Protein AF-A0A2V7KN03-F1 (afdb_monomer_lite)

Secondary structure (DSSP, 8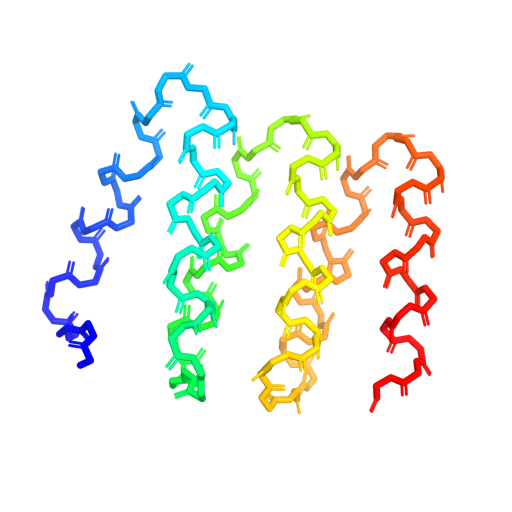-state):
---TTTHHHHHHHHTT-S-HHHHHHHHHHHHTTSS--HHHHHHHHHHGGG---HHHHHHHHHHHHHHS---HHHHHHHHHHHHH---H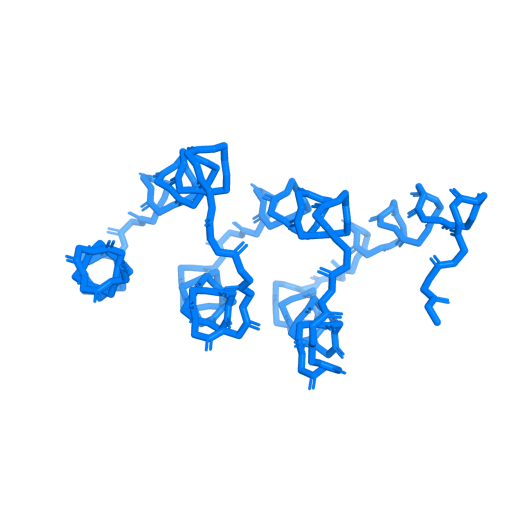HHHHHHHHHHHH-

Foldseek 3Di:
DQDPVCLVVVLVVLLPPPALVSSLVVLLVVLVVAEDDPVSLVSSLVSLQSHPDLVSSLVSLLSSLVGYDDDPVSLVSSLVSLVSRPDPVSSVVNVVSSVVD

Structure (mmCIF, N/CA/C/O backbone):
data_AF-A0A2V7KN03-F1
#
_entry.id   AF-A0A2V7KN03-F1
#
loop_
_atom_site.group_PDB
_atom_site.id
_atom_site.type_symbol
_atom_site.label_atom_id
_atom_site.label_alt_id
_atom_site.label_comp_id
_atom_site.label_asym_id
_atom_site.label_entity_id
_atom_site.label_seq_id
_atom_site.pdbx_PDB_ins_code
_atom_site.Cartn_x
_atom_site.Cartn_y
_atom_site.Cartn_z
_atom_site.occupancy
_atom_site.B_iso_or_equiv
_atom_site.auth_seq_id
_atom_site.auth_comp_id
_atom_site.auth_asym_id
_atom_site.auth_atom_id
_atom_site.pdbx_PDB_model_num
ATOM 1 N N . MET A 1 1 ? 7.508 5.827 -18.891 1.00 58.38 1 MET A N 1
ATOM 2 C CA . MET A 1 1 ? 7.499 4.662 -17.979 1.00 58.3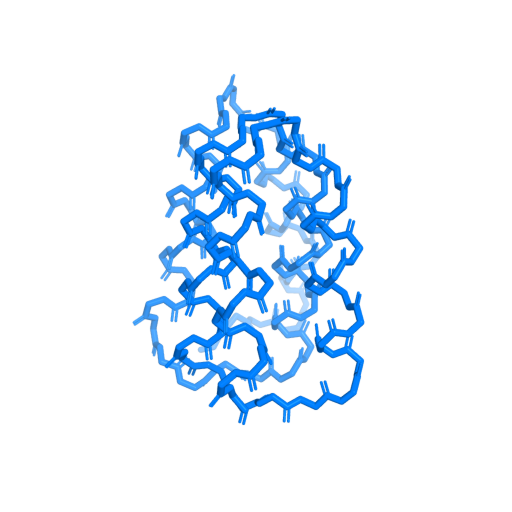8 1 MET A CA 1
ATOM 3 C C . MET A 1 1 ? 8.682 4.775 -17.034 1.0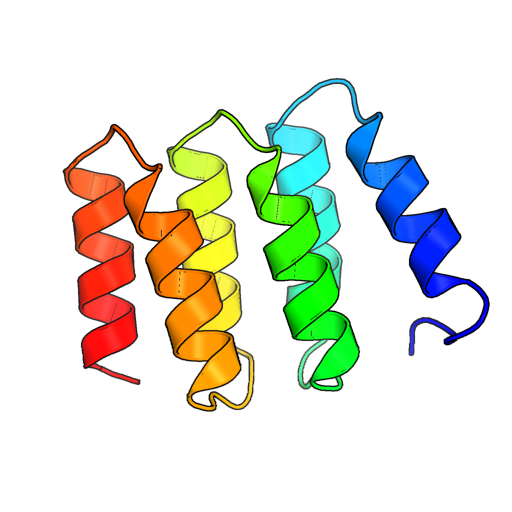0 58.38 1 MET A C 1
ATOM 5 O O . MET A 1 1 ? 9.674 5.371 -17.435 1.00 58.38 1 MET A O 1
ATOM 9 N N . LEU A 1 2 ? 8.576 4.262 -15.805 1.00 69.50 2 LEU A N 1
ATOM 10 C CA . LEU A 1 2 ? 9.747 4.094 -14.940 1.00 69.50 2 LEU A CA 1
ATOM 11 C C . LEU A 1 2 ? 10.616 2.986 -15.553 1.00 69.50 2 LEU A C 1
ATOM 13 O O . LEU A 1 2 ? 10.093 1.906 -15.815 1.00 69.50 2 LEU A O 1
ATOM 17 N N . ASP A 1 3 ? 11.883 3.278 -15.839 1.00 78.94 3 ASP A N 1
ATOM 18 C CA . ASP A 1 3 ? 12.815 2.309 -16.427 1.00 78.94 3 ASP A CA 1
ATOM 19 C C . ASP A 1 3 ? 13.058 1.139 -15.459 1.00 78.94 3 ASP A C 1
ATOM 21 O O . ASP A 1 3 ? 13.160 1.340 -14.243 1.00 78.94 3 ASP A O 1
ATOM 25 N N . ASP A 1 4 ? 13.157 -0.080 -15.985 1.00 76.75 4 ASP A N 1
ATOM 26 C CA . ASP A 1 4 ? 13.371 -1.288 -15.188 1.00 76.75 4 ASP A CA 1
ATOM 27 C C . ASP A 1 4 ? 14.683 -1.256 -14.400 1.00 76.75 4 ASP A C 1
ATOM 29 O O . ASP A 1 4 ? 14.722 -1.753 -13.271 1.00 76.75 4 ASP A O 1
ATOM 33 N N . ALA A 1 5 ? 15.724 -0.618 -14.940 1.00 79.12 5 ALA A N 1
ATOM 34 C CA . ALA A 1 5 ? 17.002 -0.448 -14.256 1.00 79.12 5 ALA A CA 1
ATOM 35 C C . ALA A 1 5 ? 16.921 0.567 -13.102 1.00 79.12 5 ALA A C 1
ATOM 37 O O . ALA A 1 5 ? 17.643 0.444 -12.114 1.00 79.12 5 ALA A O 1
ATOM 38 N N . LEU A 1 6 ? 16.032 1.561 -13.201 1.00 82.62 6 LEU A N 1
ATOM 39 C CA . LEU A 1 6 ? 15.900 2.641 -12.213 1.00 82.62 6 LEU A CA 1
ATOM 40 C C . LEU A 1 6 ? 14.864 2.343 -11.127 1.00 82.62 6 LEU A C 1
ATOM 42 O O . LEU A 1 6 ? 14.883 2.955 -10.058 1.00 82.62 6 LEU A O 1
ATOM 46 N N . ARG A 1 7 ? 13.965 1.393 -11.381 1.00 83.50 7 ARG A N 1
ATOM 47 C CA . ARG A 1 7 ? 12.851 1.047 -10.500 1.00 83.50 7 ARG A CA 1
ATOM 48 C C . ARG A 1 7 ? 13.285 0.652 -9.076 1.00 83.50 7 ARG A C 1
ATOM 50 O O . ARG A 1 7 ? 12.727 1.232 -8.146 1.00 83.50 7 ARG A O 1
ATOM 57 N N . PRO A 1 8 ? 14.278 -0.232 -8.848 1.00 81.31 8 PRO A N 1
ATOM 58 C CA . PRO A 1 8 ? 14.709 -0.572 -7.488 1.00 81.31 8 PRO A CA 1
ATOM 59 C C . PRO A 1 8 ? 15.267 0.630 -6.716 1.00 81.31 8 PRO A C 1
ATOM 61 O O . PRO A 1 8 ? 14.905 0.844 -5.562 1.00 81.31 8 PRO A O 1
ATOM 64 N N . ALA A 1 9 ? 16.105 1.445 -7.366 1.00 76.69 9 ALA A N 1
ATOM 65 C CA . ALA A 1 9 ? 16.723 2.615 -6.745 1.00 76.69 9 ALA A CA 1
ATOM 66 C C . ALA A 1 9 ? 15.687 3.689 -6.384 1.00 76.69 9 ALA A C 1
ATOM 68 O O . ALA A 1 9 ? 15.762 4.288 -5.314 1.00 76.69 9 ALA A O 1
ATOM 69 N N . PHE A 1 10 ? 14.690 3.895 -7.248 1.00 80.38 10 PHE A N 1
ATOM 70 C CA . PHE A 1 10 ? 13.592 4.816 -6.982 1.00 80.38 10 PHE A CA 1
ATOM 71 C C . PHE A 1 10 ? 12.800 4.402 -5.733 1.00 80.38 10 PHE A C 1
ATOM 73 O O . PHE A 1 10 ? 12.630 5.212 -4.824 1.00 80.38 10 PHE A O 1
ATOM 80 N N . PHE A 1 11 ? 12.367 3.140 -5.640 1.00 77.44 11 PHE A N 1
ATOM 81 C CA . PHE A 1 11 ? 11.578 2.687 -4.489 1.00 77.44 11 PHE A CA 1
ATOM 82 C C . PHE A 1 11 ? 12.389 2.651 -3.184 1.00 77.44 11 PHE A C 1
ATOM 84 O O . PHE A 1 11 ? 11.861 2.999 -2.127 1.00 77.44 11 PHE A O 1
ATOM 91 N N . ALA A 1 12 ? 13.686 2.334 -3.257 1.00 74.81 12 ALA A N 1
ATOM 92 C CA . ALA A 1 12 ? 14.593 2.442 -2.114 1.00 74.81 12 ALA A CA 1
ATOM 93 C C . ALA A 1 12 ? 14.770 3.894 -1.630 1.00 74.81 12 ALA A C 1
ATOM 95 O O . ALA A 1 12 ? 14.940 4.140 -0.439 1.00 74.81 12 ALA A O 1
ATOM 96 N N . ALA A 1 13 ? 14.718 4.877 -2.533 1.00 72.62 13 ALA A N 1
ATOM 97 C CA . ALA A 1 13 ? 14.726 6.282 -2.139 1.00 72.62 13 ALA A CA 1
ATOM 98 C C . ALA A 1 13 ? 13.403 6.684 -1.467 1.00 72.62 13 ALA A C 1
ATOM 100 O O . ALA A 1 13 ? 13.426 7.390 -0.461 1.00 72.62 13 ALA A O 1
ATOM 101 N N . THR A 1 14 ? 12.258 6.202 -1.966 1.00 75.00 14 THR A N 1
ATOM 102 C CA . THR A 1 14 ? 10.949 6.540 -1.383 1.00 75.00 14 THR A CA 1
ATOM 103 C C . THR A 1 14 ? 10.746 5.995 0.027 1.00 75.00 14 THR A C 1
ATOM 105 O O . THR A 1 14 ? 10.090 6.651 0.825 1.00 75.00 14 THR A O 1
ATOM 108 N N . SER A 1 15 ? 11.352 4.853 0.373 1.00 70.25 15 SER A N 1
ATOM 109 C CA . SER A 1 15 ? 11.281 4.306 1.736 1.00 70.25 15 SER A CA 1
ATOM 110 C C . SER A 1 15 ? 12.068 5.118 2.7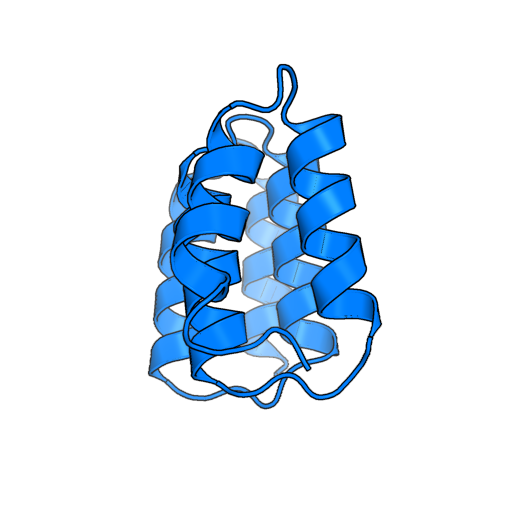72 1.00 70.25 15 SER A C 1
ATOM 112 O O . SER A 1 15 ? 11.907 4.886 3.963 1.00 70.25 15 SER A O 1
ATOM 114 N N . ASN A 1 16 ? 12.926 6.049 2.336 1.00 73.06 16 ASN A N 1
ATOM 115 C CA . ASN A 1 16 ? 13.659 6.967 3.216 1.00 73.06 16 ASN A CA 1
ATOM 116 C C . ASN A 1 16 ? 12.954 8.325 3.385 1.00 73.06 16 ASN A C 1
ATOM 118 O O . ASN A 1 16 ? 13.523 9.232 3.994 1.00 73.06 16 ASN A O 1
ATOM 122 N N . LEU A 1 17 ? 11.757 8.506 2.814 1.00 72.69 17 LEU A N 1
ATOM 123 C CA . LEU A 1 17 ? 10.989 9.734 3.005 1.00 72.69 17 LEU A CA 1
ATOM 124 C C . LEU A 1 17 ? 10.558 9.849 4.470 1.00 72.69 17 LEU A C 1
ATOM 126 O O . LEU A 1 17 ? 10.157 8.873 5.097 1.00 72.69 17 LEU A O 1
ATOM 130 N N . SER A 1 18 ? 10.675 11.058 5.022 1.00 65.94 18 SER A N 1
ATOM 131 C CA . SER A 1 18 ? 10.568 11.292 6.466 1.00 65.94 18 SER A CA 1
ATOM 132 C C . SER A 1 18 ? 9.142 11.146 7.008 1.00 65.94 18 SER A C 1
ATOM 134 O O . SER A 1 18 ? 8.968 11.128 8.228 1.00 65.94 18 SER A O 1
ATOM 136 N N . SER A 1 19 ? 8.126 11.091 6.141 1.00 82.62 19 SER A N 1
ATOM 137 C CA . SER A 1 19 ? 6.725 10.976 6.539 1.00 82.62 19 SER A CA 1
ATOM 138 C C . SER A 1 19 ? 5.914 10.086 5.598 1.00 82.62 19 SER A C 1
ATOM 140 O O . SER A 1 19 ? 6.096 10.113 4.378 1.00 82.62 19 SER A O 1
ATOM 142 N N . ASP A 1 20 ? 4.943 9.370 6.169 1.00 82.75 20 ASP A N 1
ATOM 143 C CA . ASP A 1 20 ? 3.965 8.578 5.411 1.00 82.75 20 ASP A CA 1
ATOM 144 C C . ASP A 1 20 ? 3.155 9.438 4.438 1.00 82.75 20 ASP A C 1
ATOM 146 O O . ASP A 1 20 ? 2.753 8.969 3.376 1.00 82.75 20 ASP A O 1
ATOM 150 N N . TYR A 1 21 ? 2.960 10.717 4.766 1.00 84.06 21 TYR A N 1
ATOM 151 C CA . TYR A 1 21 ? 2.315 11.675 3.879 1.00 84.06 21 TYR A CA 1
ATOM 152 C C . TYR A 1 21 ? 3.113 11.870 2.582 1.00 84.06 21 TYR A C 1
ATOM 154 O O . TYR A 1 21 ? 2.577 11.700 1.487 1.00 84.06 21 TYR A O 1
ATOM 162 N N . GLU A 1 22 ? 4.408 12.182 2.668 1.00 87.25 22 GLU A N 1
ATOM 163 C CA . GLU A 1 22 ? 5.262 12.359 1.484 1.00 87.25 22 GLU A CA 1
ATOM 164 C C . GLU A 1 22 ? 5.437 11.055 0.706 1.00 87.25 22 GLU A C 1
ATOM 166 O O . GLU A 1 22 ? 5.431 11.056 -0.532 1.00 87.25 22 GLU A O 1
ATOM 171 N N . HIS A 1 23 ? 5.555 9.937 1.423 1.00 88.62 23 HIS A N 1
ATOM 172 C CA . HIS A 1 23 ? 5.662 8.615 0.823 1.00 88.62 23 HIS A CA 1
ATOM 173 C C . HIS A 1 23 ? 4.391 8.254 0.052 1.00 88.62 23 HIS A C 1
ATOM 175 O O . HIS A 1 23 ? 4.456 7.992 -1.152 1.00 88.62 23 HIS A O 1
ATOM 181 N N . GLY A 1 24 ? 3.229 8.360 0.696 1.00 88.88 24 GLY A N 1
ATOM 182 C CA . GLY A 1 24 ? 1.922 8.118 0.095 1.00 88.88 24 GLY A CA 1
ATOM 183 C C . GLY A 1 24 ? 1.657 9.026 -1.102 1.00 88.88 24 GLY A C 1
ATOM 184 O O . GLY A 1 24 ? 1.266 8.546 -2.164 1.00 88.88 24 GLY A O 1
ATOM 185 N N . ARG A 1 25 ? 1.956 10.329 -0.999 1.00 90.50 25 ARG A N 1
ATOM 186 C CA . ARG A 1 25 ? 1.831 11.278 -2.122 1.00 90.50 25 ARG A CA 1
ATOM 187 C C . ARG A 1 25 ? 2.739 10.922 -3.294 1.00 90.50 25 ARG A C 1
ATOM 189 O O . ARG A 1 25 ? 2.321 11.042 -4.447 1.00 90.50 25 ARG A O 1
ATOM 196 N N . THR A 1 26 ? 3.960 10.473 -3.017 1.00 91.12 26 THR A N 1
ATOM 197 C CA . THR A 1 26 ? 4.898 10.039 -4.056 1.00 91.12 26 THR A CA 1
ATOM 198 C C . THR A 1 26 ? 4.380 8.793 -4.766 1.00 91.12 26 THR A C 1
ATOM 200 O O . THR A 1 26 ? 4.326 8.781 -5.996 1.00 91.12 26 THR A O 1
ATOM 203 N N . LEU A 1 27 ? 3.927 7.780 -4.024 1.00 92.62 27 LEU A N 1
ATOM 204 C CA . LEU A 1 27 ? 3.351 6.561 -4.594 1.00 92.62 27 LEU A CA 1
ATOM 205 C C . LEU A 1 27 ? 2.069 6.852 -5.388 1.00 92.62 27 LEU A C 1
ATOM 207 O O . LEU A 1 27 ? 1.950 6.409 -6.531 1.00 92.62 27 LEU A O 1
ATOM 211 N N . LEU A 1 28 ? 1.163 7.676 -4.853 1.00 92.69 28 LEU A N 1
ATOM 212 C CA . LEU A 1 28 ? -0.048 8.131 -5.548 1.00 92.69 28 LEU A CA 1
ATOM 213 C C . LEU A 1 28 ? 0.278 8.809 -6.880 1.00 92.69 28 LEU A C 1
ATOM 215 O O . LEU A 1 28 ? -0.366 8.521 -7.884 1.00 92.69 28 LEU A O 1
ATOM 219 N N . SER A 1 29 ? 1.330 9.631 -6.937 1.00 91.50 29 SER A N 1
ATOM 22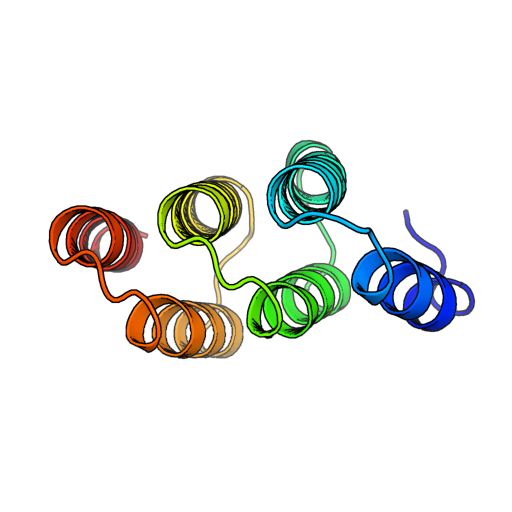0 C CA . SER A 1 29 ? 1.738 10.291 -8.185 1.00 91.50 29 SER A CA 1
ATOM 221 C C . SER A 1 29 ? 2.153 9.315 -9.297 1.00 91.50 29 SER A C 1
ATOM 223 O O . SER A 1 29 ? 2.101 9.666 -10.476 1.00 91.50 29 SER A O 1
ATOM 225 N N . ILE A 1 30 ? 2.571 8.096 -8.941 1.00 90.19 30 ILE A N 1
ATOM 226 C CA . ILE A 1 30 ? 2.883 7.023 -9.892 1.00 90.19 30 ILE A CA 1
ATOM 227 C C . ILE A 1 30 ? 1.577 6.394 -10.374 1.00 90.19 30 ILE A C 1
ATOM 229 O O . ILE A 1 30 ? 1.391 6.240 -11.581 1.00 90.19 30 ILE A O 1
ATOM 233 N N . VAL A 1 31 ? 0.666 6.099 -9.440 1.00 90.88 31 VAL A N 1
ATOM 234 C CA . VAL A 1 31 ? -0.655 5.509 -9.709 1.00 90.88 31 VAL A CA 1
ATOM 235 C C . VAL A 1 31 ? -1.520 6.425 -10.580 1.00 90.88 31 VAL A C 1
ATOM 237 O O . VAL A 1 31 ? -2.207 5.969 -11.493 1.00 90.88 31 VAL A O 1
ATOM 240 N N . ASP A 1 32 ? -1.433 7.737 -10.370 1.00 88.50 32 ASP A N 1
ATOM 241 C CA . ASP A 1 32 ? -2.207 8.743 -11.096 1.00 88.50 32 ASP A CA 1
ATOM 242 C C . ASP A 1 32 ? -1.838 8.870 -12.579 1.00 88.50 32 ASP A C 1
ATOM 244 O O . ASP A 1 32 ? -2.623 9.418 -13.353 1.00 88.50 32 ASP A O 1
ATOM 248 N N . ARG A 1 33 ? -0.689 8.332 -13.009 1.00 82.19 33 ARG A N 1
ATOM 249 C CA . ARG A 1 33 ? -0.241 8.388 -14.413 1.00 82.19 33 ARG A CA 1
ATOM 250 C C . ARG A 1 33 ? -1.007 7.442 -15.350 1.00 82.19 33 ARG A C 1
ATOM 252 O O . ARG A 1 33 ? -0.754 7.480 -16.552 1.00 82.19 33 ARG A O 1
ATOM 259 N N . GLY A 1 34 ? -1.941 6.633 -14.842 1.00 71.12 34 GLY A N 1
ATOM 260 C CA . GLY A 1 34 ? -2.808 5.754 -15.640 1.00 71.12 34 GLY A CA 1
ATOM 261 C C . GLY A 1 34 ? -2.343 4.297 -15.655 1.00 71.12 34 GLY A C 1
ATOM 262 O O . GLY A 1 34 ? -1.737 3.842 -14.691 1.00 71.12 34 GLY A O 1
ATOM 263 N N . GLN A 1 35 ? -2.640 3.550 -16.730 1.00 72.12 35 GLN A N 1
ATOM 264 C CA . GLN A 1 35 ? -2.325 2.116 -16.829 1.00 72.12 35 GLN A CA 1
ATOM 265 C C . GLN A 1 35 ? -0.828 1.848 -16.607 1.00 72.12 35 GLN A C 1
ATOM 267 O O . GLN A 1 35 ? 0.014 2.065 -17.481 1.00 72.12 35 GLN A O 1
ATOM 272 N N . MET A 1 36 ? -0.501 1.365 -15.411 1.00 84.94 36 MET A N 1
ATOM 273 C CA . MET A 1 36 ? 0.849 0.974 -15.034 1.00 84.94 36 MET A CA 1
ATOM 274 C C . MET A 1 36 ? 1.104 -0.487 -15.414 1.00 84.94 36 MET A C 1
ATOM 276 O O . MET A 1 36 ? 0.217 -1.327 -15.250 1.00 84.94 36 MET A O 1
ATOM 280 N N . PRO A 1 37 ? 2.332 -0.839 -15.830 1.00 89.88 37 PRO A N 1
ATOM 281 C CA . PRO A 1 37 ? 2.731 -2.234 -15.938 1.00 89.88 37 PRO A CA 1
ATOM 282 C C . PRO A 1 37 ? 2.562 -2.954 -14.600 1.00 89.88 37 PRO A C 1
ATOM 284 O O . PRO A 1 37 ? 2.950 -2.427 -13.556 1.00 89.88 37 PRO A O 1
ATOM 287 N N . ARG A 1 38 ? 2.077 -4.197 -14.634 1.00 93.44 38 ARG A N 1
ATOM 288 C CA . ARG A 1 38 ? 1.916 -5.055 -13.448 1.00 93.44 38 ARG A CA 1
ATOM 289 C C . ARG A 1 38 ? 3.132 -5.057 -12.497 1.00 93.44 38 ARG A C 1
ATOM 291 O O . ARG A 1 38 ? 2.920 -4.924 -11.294 1.00 93.44 38 ARG A O 1
ATOM 298 N N . PRO A 1 39 ? 4.397 -5.138 -12.966 1.00 94.00 39 PRO A N 1
ATOM 299 C CA . PRO A 1 39 ? 5.556 -5.074 -12.069 1.00 94.00 39 PRO A CA 1
ATOM 300 C C . PRO A 1 39 ? 5.672 -3.758 -11.288 1.00 94.00 39 PRO A C 1
ATOM 302 O O . PRO A 1 39 ? 6.164 -3.756 -10.163 1.00 94.00 39 PRO A O 1
ATOM 305 N N . VAL A 1 40 ? 5.215 -2.643 -11.864 1.00 93.50 40 VAL A N 1
ATOM 306 C CA . VAL A 1 40 ? 5.203 -1.334 -11.198 1.00 93.50 40 VAL A CA 1
ATOM 307 C C . VAL A 1 40 ? 4.130 -1.303 -10.115 1.00 93.50 40 VAL A C 1
ATOM 309 O O . VAL A 1 40 ? 4.418 -0.859 -9.009 1.00 93.50 40 VAL A O 1
ATOM 312 N N . VAL A 1 41 ? 2.936 -1.841 -10.388 1.00 95.50 41 VAL A N 1
ATOM 313 C CA . VAL A 1 41 ? 1.857 -1.956 -9.388 1.00 95.50 41 VAL A CA 1
ATOM 314 C C . VAL A 1 41 ? 2.330 -2.744 -8.168 1.00 95.50 41 VAL A C 1
ATOM 316 O O . VAL A 1 41 ? 2.164 -2.301 -7.035 1.00 95.50 41 VAL A O 1
ATOM 319 N N . LEU A 1 42 ? 2.974 -3.892 -8.393 1.00 96.50 42 LEU A N 1
ATOM 320 C CA . LEU A 1 42 ? 3.487 -4.723 -7.305 1.00 96.50 42 LEU A CA 1
ATOM 321 C C . LEU A 1 42 ? 4.598 -4.023 -6.514 1.00 96.50 42 LEU A C 1
ATOM 323 O O . LEU A 1 42 ? 4.633 -4.147 -5.296 1.00 96.50 42 LEU A O 1
ATOM 327 N N . ALA A 1 43 ? 5.465 -3.250 -7.173 1.00 95.69 43 ALA A N 1
ATOM 328 C CA . ALA A 1 43 ? 6.494 -2.474 -6.483 1.00 95.69 43 ALA A CA 1
ATOM 329 C C . ALA A 1 43 ? 5.904 -1.337 -5.626 1.00 95.69 43 ALA A C 1
ATOM 331 O O . ALA A 1 43 ? 6.376 -1.106 -4.515 1.00 95.69 43 ALA A O 1
ATOM 332 N N . VAL A 1 44 ? 4.835 -0.679 -6.096 1.00 95.75 44 VAL A N 1
ATOM 333 C CA . VAL A 1 44 ? 4.076 0.298 -5.295 1.00 95.75 44 VAL A CA 1
ATOM 334 C C . VAL A 1 44 ? 3.483 -0.370 -4.054 1.00 95.75 44 VAL A C 1
ATOM 336 O O . VAL A 1 44 ? 3.666 0.135 -2.952 1.00 95.75 44 VAL A O 1
ATOM 339 N N . LEU A 1 45 ? 2.822 -1.521 -4.214 1.00 97.06 45 LEU A N 1
ATOM 340 C CA . LEU A 1 45 ? 2.203 -2.257 -3.104 1.00 97.06 45 LEU A CA 1
ATOM 341 C C . LEU A 1 45 ? 3.221 -2.853 -2.124 1.00 97.06 45 LEU A C 1
ATOM 343 O O . LEU A 1 45 ? 2.895 -3.031 -0.954 1.00 97.06 45 LEU A O 1
ATOM 347 N N . GLU A 1 46 ? 4.433 -3.171 -2.582 1.00 96.50 46 GLU A N 1
ATOM 348 C CA . GLU A 1 46 ? 5.531 -3.579 -1.703 1.00 96.50 46 GLU A CA 1
ATOM 349 C C . GLU A 1 46 ? 6.043 -2.394 -0.888 1.00 96.50 46 GLU A C 1
ATOM 351 O O . GLU A 1 46 ? 6.204 -2.502 0.323 1.00 96.50 46 GLU A O 1
ATOM 356 N N . SER A 1 47 ? 6.244 -1.246 -1.540 1.00 95.31 47 SER A N 1
ATOM 357 C CA . SER A 1 47 ? 6.673 -0.023 -0.866 1.00 95.31 47 SER A CA 1
ATOM 358 C C . SER A 1 47 ? 5.637 0.463 0.152 1.00 95.31 47 SER A C 1
ATOM 360 O O . SER A 1 47 ? 6.015 0.915 1.225 1.00 95.31 47 SER A O 1
ATOM 362 N N . ALA A 1 48 ? 4.344 0.303 -0.138 1.00 95.75 48 ALA A N 1
ATOM 363 C CA . ALA A 1 48 ? 3.253 0.685 0.756 1.00 95.75 48 ALA A CA 1
ATOM 364 C C . ALA A 1 48 ? 3.279 -0.038 2.118 1.00 95.75 48 ALA A C 1
ATOM 366 O O . ALA A 1 48 ? 2.790 0.511 3.101 1.00 95.75 48 ALA A O 1
ATOM 367 N N . LYS A 1 49 ? 3.902 -1.223 2.215 1.00 94.31 49 LYS A N 1
ATOM 368 C CA . LYS A 1 49 ? 3.991 -1.989 3.473 1.00 94.31 49 LYS A CA 1
ATOM 369 C C . LYS A 1 49 ? 4.763 -1.274 4.580 1.00 94.31 49 LYS A C 1
ATOM 371 O O . LYS A 1 49 ? 4.643 -1.662 5.738 1.00 94.31 49 LYS A O 1
ATOM 376 N N . THR A 1 50 ? 5.601 -0.297 4.236 1.00 92.69 50 THR A N 1
ATOM 377 C CA . THR A 1 50 ? 6.372 0.466 5.225 1.00 92.69 50 THR A CA 1
ATOM 378 C C . THR A 1 50 ? 5.603 1.666 5.772 1.00 92.69 50 THR A C 1
ATOM 380 O O . THR A 1 50 ? 6.090 2.302 6.702 1.00 92.69 50 THR A O 1
ATOM 383 N N . MET A 1 51 ? 4.432 1.985 5.209 1.00 91.88 51 MET A N 1
ATOM 384 C CA . MET A 1 51 ? 3.601 3.097 5.662 1.00 91.88 51 MET A CA 1
ATOM 385 C C . MET A 1 51 ? 2.888 2.724 6.963 1.00 91.88 51 MET A C 1
ATOM 387 O O . MET A 1 51 ? 2.268 1.664 7.053 1.00 91.88 51 MET A O 1
ATOM 391 N N . SER A 1 52 ? 2.956 3.601 7.964 1.00 92.62 52 SER A N 1
ATOM 392 C CA . SER A 1 52 ? 2.318 3.383 9.272 1.00 92.62 52 SER A CA 1
ATOM 393 C C . SER A 1 52 ? 0.962 4.078 9.402 1.00 92.62 52 SER A C 1
ATOM 395 O O . SER A 1 52 ? 0.141 3.680 10.226 1.00 92.62 52 SER A O 1
ATOM 397 N N . SER A 1 53 ? 0.715 5.118 8.609 1.00 95.44 53 SER A N 1
ATOM 398 C CA . SER A 1 53 ? -0.539 5.854 8.641 1.00 95.44 53 SER A CA 1
ATOM 399 C C . SER A 1 53 ? -1.645 5.135 7.874 1.00 95.44 53 SER A C 1
ATOM 401 O O . SER A 1 53 ? -1.583 4.967 6.652 1.00 95.44 53 SER A O 1
ATOM 403 N N . ASP A 1 54 ? -2.692 4.757 8.607 1.00 97.19 54 ASP A N 1
ATOM 404 C CA . ASP A 1 54 ? -3.845 4.044 8.061 1.00 97.19 54 ASP A CA 1
ATOM 405 C C . ASP A 1 54 ? -4.548 4.829 6.949 1.00 97.19 54 ASP A C 1
ATOM 407 O O . ASP A 1 54 ? -4.955 4.259 5.933 1.00 97.19 54 ASP A O 1
ATOM 411 N N . HIS A 1 55 ? -4.679 6.144 7.132 1.00 95.75 55 HIS A N 1
ATOM 412 C CA . HIS A 1 55 ? -5.378 6.999 6.185 1.00 95.75 55 HIS A CA 1
ATOM 413 C C . HIS A 1 55 ? -4.646 7.018 4.837 1.00 95.75 55 HIS A C 1
ATOM 415 O O . HIS A 1 55 ? -5.216 6.619 3.822 1.00 95.75 55 HIS A O 1
ATOM 421 N N . GLU A 1 56 ? -3.365 7.376 4.831 1.00 96.38 56 GLU A N 1
ATOM 422 C CA . GLU A 1 56 ? -2.517 7.455 3.642 1.00 96.38 56 GLU A CA 1
ATOM 423 C C . GLU A 1 56 ? -2.399 6.103 2.933 1.00 96.38 56 GLU A C 1
ATOM 425 O O . GLU A 1 56 ? -2.492 6.046 1.703 1.00 96.38 56 GLU A O 1
ATOM 430 N N . LEU A 1 57 ? -2.234 5.010 3.689 1.00 98.06 57 LEU A N 1
ATOM 431 C CA . LEU A 1 57 ? -2.200 3.668 3.116 1.00 98.06 57 LEU A CA 1
ATOM 432 C C . LEU A 1 57 ? -3.539 3.334 2.445 1.00 98.06 57 LEU A C 1
ATOM 434 O O . LEU A 1 57 ? -3.558 2.862 1.309 1.00 98.06 57 LEU A O 1
ATOM 438 N N . SER A 1 58 ? -4.668 3.619 3.095 1.00 98.38 58 SER A N 1
ATOM 439 C CA . SER A 1 58 ? -5.987 3.332 2.523 1.00 98.38 58 SER A CA 1
ATOM 440 C C . SER A 1 58 ? -6.284 4.139 1.256 1.00 98.38 58 SER A C 1
ATOM 442 O O . SER A 1 58 ? -6.807 3.576 0.293 1.00 98.38 58 SER A O 1
ATOM 444 N N . GLU A 1 59 ? -5.905 5.419 1.210 1.00 97.81 59 GLU A N 1
ATOM 445 C CA . GLU A 1 59 ? -6.058 6.271 0.025 1.00 97.81 59 GLU A CA 1
ATOM 446 C C . GLU A 1 59 ? -5.230 5.732 -1.150 1.00 97.81 59 GLU A C 1
ATOM 448 O O . GLU A 1 59 ? -5.730 5.631 -2.274 1.00 97.81 59 GLU A O 1
ATOM 453 N N . LEU A 1 60 ? -3.992 5.293 -0.892 1.00 97.75 60 LEU A N 1
ATOM 454 C CA . LEU A 1 60 ? -3.158 4.654 -1.908 1.00 97.75 60 LEU A CA 1
ATOM 455 C C . LEU A 1 60 ? -3.785 3.354 -2.432 1.00 97.75 60 LEU A C 1
ATOM 457 O O . LEU A 1 60 ? -3.856 3.157 -3.646 1.00 97.75 60 LEU A O 1
ATOM 461 N N . LEU A 1 61 ? -4.259 2.471 -1.548 1.00 98.12 61 LEU A N 1
ATOM 462 C CA . LEU A 1 61 ? -4.858 1.194 -1.952 1.00 98.12 61 LEU A CA 1
ATOM 463 C C . LEU A 1 61 ? -6.129 1.397 -2.790 1.00 98.12 61 LEU A C 1
ATOM 465 O O . LEU A 1 61 ? -6.306 0.717 -3.800 1.00 98.12 61 LEU A O 1
ATOM 469 N N . LEU A 1 62 ? -6.984 2.356 -2.428 1.00 98.00 62 LEU A N 1
ATOM 470 C CA . LEU A 1 62 ? -8.186 2.695 -3.199 1.00 98.00 62 LEU A CA 1
ATOM 471 C C . LEU A 1 62 ? -7.846 3.281 -4.574 1.00 98.00 62 LEU A C 1
ATOM 473 O O . LEU A 1 62 ? -8.487 2.945 -5.575 1.00 98.00 62 LEU A O 1
ATOM 477 N N . ALA A 1 63 ? -6.808 4.115 -4.650 1.00 96.25 63 ALA A N 1
ATOM 478 C CA . ALA A 1 63 ? -6.313 4.622 -5.923 1.00 96.25 63 ALA A CA 1
ATOM 479 C C . ALA A 1 63 ? -5.798 3.486 -6.818 1.00 96.25 63 ALA A C 1
ATOM 481 O O . ALA A 1 63 ? -6.091 3.477 -8.012 1.00 96.25 63 ALA A O 1
ATOM 482 N N . VAL A 1 64 ? -5.087 2.502 -6.253 1.00 96.50 64 VAL A N 1
ATOM 483 C CA . VAL A 1 64 ? -4.644 1.318 -7.003 1.00 96.50 64 VAL A CA 1
ATOM 484 C C . VAL A 1 64 ? -5.852 0.545 -7.532 1.00 96.50 64 VAL A C 1
ATOM 486 O O . VAL A 1 64 ? -5.936 0.364 -8.744 1.00 96.50 64 VAL A O 1
ATOM 489 N N . ILE A 1 65 ? -6.811 0.173 -6.673 1.00 96.56 65 ILE A N 1
ATOM 490 C CA . ILE A 1 65 ? -8.025 -0.574 -7.070 1.00 96.56 65 ILE A CA 1
ATOM 491 C C . ILE A 1 65 ? -8.753 0.124 -8.228 1.00 96.56 65 ILE A C 1
ATOM 493 O O . ILE A 1 65 ? -9.151 -0.519 -9.187 1.00 96.56 65 ILE A O 1
ATOM 497 N N . SER A 1 66 ? -8.898 1.449 -8.175 1.00 94.50 66 SER A N 1
ATOM 498 C CA . SER A 1 66 ? -9.671 2.189 -9.183 1.00 94.50 66 SER A CA 1
ATOM 499 C C . SER A 1 66 ? -8.962 2.417 -10.525 1.00 94.50 66 SER A C 1
ATOM 501 O O . SER A 1 66 ? -9.626 2.786 -11.495 1.00 94.50 66 SER A O 1
ATOM 503 N N . LYS A 1 67 ? -7.633 2.260 -10.604 1.00 92.69 67 LYS A N 1
ATOM 504 C CA . LYS A 1 67 ? -6.843 2.695 -11.777 1.00 92.69 67 LYS A CA 1
ATOM 505 C C . LYS A 1 67 ? -6.056 1.597 -12.473 1.00 92.69 67 LYS A C 1
ATOM 507 O O . LYS A 1 67 ? -5.614 1.808 -13.606 1.00 92.69 67 LYS A O 1
ATOM 512 N N . VAL A 1 68 ? -5.832 0.459 -11.824 1.00 91.12 68 VAL A N 1
ATOM 513 C CA . VAL A 1 68 ? -4.995 -0.611 -12.381 1.00 91.12 68 VAL A CA 1
ATOM 514 C C . VAL A 1 68 ? -5.839 -1.763 -12.900 1.00 91.12 68 VAL A C 1
ATOM 516 O O . VAL A 1 68 ? -6.942 -2.010 -12.429 1.00 91.12 68 VAL A O 1
ATOM 519 N N . GLN A 1 69 ? -5.299 -2.503 -13.867 1.00 92.12 69 GLN A N 1
ATOM 520 C CA . GLN A 1 69 ? -5.886 -3.781 -14.241 1.00 92.12 69 GLN A CA 1
ATOM 521 C C . GLN A 1 69 ? -5.597 -4.798 -13.136 1.00 92.12 69 GLN A C 1
ATOM 523 O O . GLN A 1 69 ? -4.437 -5.113 -12.862 1.00 92.12 69 GLN A O 1
ATOM 528 N N . MET A 1 70 ? -6.655 -5.284 -12.500 1.00 94.31 70 MET A N 1
ATOM 529 C CA . MET A 1 70 ? -6.557 -6.161 -11.344 1.00 94.31 70 MET A CA 1
ATOM 530 C C . MET A 1 70 ? -6.376 -7.625 -11.748 1.00 94.31 70 MET A C 1
ATOM 532 O O . MET A 1 70 ? -6.973 -8.115 -12.704 1.00 94.31 70 MET A O 1
ATOM 536 N N . ASP A 1 71 ? -5.546 -8.329 -10.981 1.00 96.12 71 ASP A N 1
ATOM 537 C CA . ASP A 1 71 ? -5.365 -9.778 -11.045 1.00 96.12 71 ASP A CA 1
ATOM 538 C C . ASP A 1 71 ? -5.281 -10.364 -9.631 1.00 96.12 71 ASP A C 1
ATOM 540 O O . ASP A 1 71 ? -5.233 -9.632 -8.638 1.00 96.12 71 ASP A O 1
ATOM 544 N N . ASP A 1 72 ? -5.238 -11.690 -9.522 1.00 97.75 72 ASP A N 1
ATOM 545 C CA . ASP A 1 72 ? -5.238 -12.374 -8.226 1.00 97.75 72 ASP A CA 1
ATOM 546 C C . ASP A 1 72 ? -4.045 -12.009 -7.334 1.00 97.75 72 ASP A C 1
ATOM 548 O O . ASP A 1 72 ? -4.180 -11.948 -6.109 1.00 97.75 72 ASP A O 1
ATOM 552 N N . THR A 1 73 ? -2.880 -11.729 -7.926 1.00 98.06 73 THR A N 1
ATOM 553 C CA . THR A 1 73 ? -1.678 -11.345 -7.173 1.00 98.06 73 THR A CA 1
ATOM 554 C C . THR A 1 73 ? -1.807 -9.928 -6.633 1.00 98.06 73 THR A C 1
ATOM 556 O O . THR A 1 73 ? -1.501 -9.692 -5.465 1.00 98.06 73 THR A O 1
ATOM 559 N N . ILE A 1 74 ? -2.295 -8.992 -7.449 1.00 97.75 74 ILE A N 1
ATOM 560 C CA . ILE A 1 74 ? -2.548 -7.611 -7.029 1.00 97.75 74 ILE A CA 1
ATOM 561 C C . ILE A 1 74 ? -3.638 -7.596 -5.949 1.00 97.75 74 ILE A C 1
ATOM 563 O O . ILE A 1 74 ? -3.442 -6.995 -4.892 1.00 97.75 74 ILE A O 1
ATOM 567 N N . ARG A 1 75 ? -4.738 -8.341 -6.141 1.00 98.38 75 ARG A N 1
ATOM 568 C CA . ARG A 1 75 ? -5.799 -8.503 -5.133 1.00 98.38 75 ARG A CA 1
ATOM 569 C C . ARG A 1 75 ? -5.242 -9.055 -3.818 1.00 98.38 75 ARG A C 1
ATOM 571 O O . ARG A 1 75 ? -5.588 -8.554 -2.751 1.00 98.38 75 ARG A O 1
ATOM 578 N N . ALA A 1 76 ? -4.367 -10.061 -3.865 1.00 98.31 76 ALA A N 1
ATOM 579 C CA . ALA A 1 76 ? -3.737 -10.619 -2.668 1.00 98.31 76 ALA A CA 1
ATOM 580 C C . ALA A 1 76 ? -2.810 -9.615 -1.961 1.00 98.31 76 ALA A C 1
ATOM 582 O O . ALA A 1 76 ? -2.874 -9.491 -0.737 1.00 98.31 76 ALA A O 1
ATOM 583 N N . ALA A 1 77 ? -1.999 -8.867 -2.712 1.00 98.31 77 ALA A N 1
ATOM 584 C CA . ALA A 1 77 ? -1.110 -7.846 -2.162 1.00 98.31 77 ALA A CA 1
ATOM 585 C C . ALA A 1 77 ? -1.884 -6.682 -1.515 1.00 98.31 77 ALA A C 1
ATOM 587 O O . ALA A 1 77 ? -1.500 -6.213 -0.442 1.00 98.31 77 ALA A O 1
ATOM 588 N N . ILE A 1 78 ? -3.007 -6.262 -2.107 1.00 98.44 78 ILE A N 1
ATOM 589 C CA . ILE A 1 78 ? -3.900 -5.257 -1.515 1.00 98.44 78 ILE A CA 1
ATOM 590 C C . ILE A 1 78 ? -4.524 -5.782 -0.222 1.00 98.44 78 ILE A C 1
ATOM 592 O O . ILE A 1 78 ? -4.495 -5.073 0.778 1.00 98.44 78 ILE A O 1
ATOM 596 N N . ARG A 1 79 ? -5.026 -7.028 -0.188 1.00 98.50 79 ARG A N 1
ATOM 597 C CA . ARG A 1 79 ? -5.561 -7.624 1.055 1.00 98.50 79 ARG A CA 1
ATOM 598 C C . ARG A 1 79 ? -4.524 -7.671 2.170 1.00 98.50 79 ARG A C 1
ATOM 600 O O . ARG A 1 79 ? -4.872 -7.407 3.315 1.00 98.50 79 ARG A O 1
ATOM 607 N N . ALA A 1 80 ? -3.276 -8.003 1.845 1.00 98.31 80 ALA A N 1
ATOM 608 C CA . ALA A 1 80 ? -2.197 -8.059 2.825 1.00 98.31 80 ALA A CA 1
ATOM 609 C C . ALA A 1 80 ? -1.904 -6.677 3.436 1.00 98.31 80 ALA A C 1
ATOM 611 O O . ALA A 1 80 ? -1.818 -6.570 4.654 1.00 98.31 80 ALA A O 1
ATOM 612 N N . ASN A 1 81 ? -1.823 -5.626 2.612 1.00 98.25 81 ASN A N 1
ATOM 613 C CA . ASN A 1 81 ? -1.672 -4.249 3.097 1.00 98.25 81 ASN A CA 1
ATOM 614 C C . ASN A 1 81 ? -2.920 -3.772 3.866 1.00 98.25 81 ASN A C 1
ATOM 616 O O . ASN A 1 81 ? -2.815 -3.198 4.938 1.00 98.25 81 ASN A O 1
ATOM 620 N N . ALA A 1 82 ? -4.128 -4.058 3.376 1.00 98.12 82 ALA A N 1
ATOM 621 C CA . ALA A 1 82 ? -5.362 -3.674 4.064 1.00 98.12 82 ALA A CA 1
ATOM 622 C C . ALA A 1 82 ? -5.510 -4.352 5.438 1.00 98.12 82 ALA A C 1
ATOM 624 O O . ALA A 1 82 ? -6.132 -3.800 6.342 1.00 98.12 82 ALA A O 1
ATOM 625 N N . ALA A 1 83 ? -4.941 -5.547 5.614 1.00 97.69 83 ALA A N 1
ATOM 626 C CA . ALA A 1 83 ? -4.958 -6.260 6.885 1.00 97.69 83 ALA A CA 1
ATOM 627 C C . ALA A 1 83 ? -4.082 -5.603 7.967 1.00 97.69 83 ALA A C 1
ATOM 629 O O . ALA A 1 83 ? -4.350 -5.831 9.146 1.00 97.69 83 ALA A O 1
ATOM 630 N N . SER A 1 84 ? -3.082 -4.787 7.601 1.00 97.25 84 SER A N 1
ATOM 631 C CA . SER A 1 84 ? -2.286 -4.032 8.579 1.00 97.25 84 SER A CA 1
ATOM 632 C C . SER A 1 84 ? -2.979 -2.760 9.069 1.00 97.25 84 SER A C 1
ATOM 634 O O . SER A 1 84 ? -2.552 -2.213 10.081 1.00 97.25 84 SER A O 1
ATOM 636 N N . LEU A 1 85 ? -4.057 -2.319 8.406 1.00 97.81 85 LEU A N 1
ATOM 637 C CA . LEU A 1 85 ? -4.819 -1.138 8.811 1.00 97.81 85 LEU A CA 1
ATOM 638 C C . LEU A 1 85 ? -5.486 -1.355 10.174 1.00 97.81 85 LEU A C 1
ATOM 640 O O . LEU A 1 85 ? -6.288 -2.288 10.353 1.00 97.81 85 LEU A O 1
ATOM 644 N N . SER A 1 86 ? -5.185 -0.472 11.126 1.00 97.56 86 SER A N 1
ATOM 645 C CA . SER A 1 86 ? -5.760 -0.518 12.476 1.00 97.56 86 SER A CA 1
ATOM 646 C C . SER A 1 86 ? -7.159 0.112 12.522 1.00 97.56 86 SER A C 1
ATOM 648 O O . SER A 1 86 ? -8.068 -0.405 13.182 1.00 97.56 86 SER A O 1
ATOM 650 N N . SER A 1 87 ? -7.364 1.171 11.739 1.00 97.94 87 SER A N 1
ATOM 651 C CA . SER A 1 87 ? -8.638 1.837 11.506 1.00 97.94 87 SER A CA 1
ATOM 652 C C . SER A 1 87 ? -9.607 0.903 10.788 1.00 97.94 87 SER A C 1
ATOM 654 O O . SER A 1 87 ? -9.464 0.572 9.610 1.00 97.94 87 SER A O 1
ATOM 656 N N . GLN A 1 88 ? -10.649 0.487 11.508 1.00 97.88 88 GLN A N 1
ATOM 657 C CA . GLN A 1 88 ? -11.705 -0.362 10.953 1.00 97.88 88 GLN A CA 1
ATOM 658 C C . GLN A 1 88 ? -12.454 0.320 9.804 1.00 97.88 88 GLN A C 1
ATOM 660 O O . GLN A 1 88 ? -12.895 -0.360 8.880 1.00 97.88 88 GLN A O 1
ATOM 665 N N . TYR A 1 89 ? -12.586 1.647 9.863 1.00 98.00 89 TYR A N 1
ATOM 666 C CA . TYR A 1 89 ? -13.226 2.441 8.821 1.00 98.00 89 TYR A CA 1
ATOM 667 C C . TYR A 1 89 ? -12.423 2.388 7.516 1.00 98.00 89 TYR A C 1
ATOM 669 O O . TYR A 1 89 ? -12.961 2.007 6.475 1.00 98.00 89 TYR A O 1
ATOM 677 N N . ASP A 1 90 ? -11.125 2.685 7.587 1.00 98.38 90 ASP A N 1
ATOM 678 C CA . ASP A 1 90 ? -10.247 2.691 6.414 1.00 98.38 90 ASP A CA 1
ATOM 679 C C . ASP A 1 90 ? -10.082 1.281 5.842 1.00 98.38 90 ASP A C 1
ATOM 681 O O . ASP A 1 90 ? -10.212 1.064 4.635 1.00 98.38 90 ASP A O 1
ATOM 685 N N . ARG A 1 91 ? -9.915 0.287 6.720 1.00 98.56 91 ARG A N 1
ATOM 686 C CA . ARG A 1 91 ? -9.876 -1.125 6.335 1.00 98.56 91 ARG A CA 1
ATOM 687 C C . ARG A 1 91 ? -11.159 -1.568 5.635 1.00 98.56 91 ARG A C 1
ATOM 689 O O . ARG A 1 91 ? -11.094 -2.222 4.595 1.00 98.56 91 ARG A O 1
ATOM 696 N N . GLY A 1 92 ? -12.317 -1.208 6.188 1.00 98.38 92 GLY A N 1
ATOM 697 C CA . GLY A 1 92 ? -13.627 -1.536 5.627 1.00 98.38 92 GLY A CA 1
ATOM 698 C C . GLY A 1 92 ? -13.803 -0.978 4.218 1.00 98.38 92 GLY A C 1
ATOM 699 O O . GLY A 1 92 ? -14.165 -1.727 3.312 1.00 98.38 92 GLY A O 1
ATOM 700 N N . ARG A 1 93 ? -13.445 0.294 4.010 1.00 98.44 93 ARG A N 1
ATOM 701 C CA . ARG A 1 93 ? -13.473 0.939 2.689 1.00 98.44 93 ARG A CA 1
ATOM 702 C C . ARG A 1 93 ? -12.639 0.189 1.651 1.00 98.44 93 ARG A C 1
ATOM 704 O O . ARG A 1 93 ? -13.109 -0.032 0.538 1.00 98.44 93 ARG A O 1
ATOM 711 N N . VAL A 1 94 ? -11.411 -0.208 1.999 1.00 98.62 94 VAL A N 1
ATOM 712 C CA . VAL A 1 94 ? -10.518 -0.919 1.067 1.00 98.62 94 VAL A CA 1
ATOM 713 C C . VAL A 1 94 ? -11.080 -2.295 0.705 1.00 98.62 94 VAL A C 1
ATOM 715 O O . VAL A 1 94 ? -11.120 -2.645 -0.474 1.00 98.62 94 VAL A O 1
ATOM 718 N N . PHE A 1 95 ? -11.549 -3.072 1.686 1.00 98.50 95 PHE A N 1
ATOM 719 C CA . PHE A 1 95 ? -12.142 -4.386 1.413 1.00 98.50 95 PHE A CA 1
ATOM 720 C C . PHE A 1 95 ? -13.444 -4.292 0.614 1.00 98.50 95 PHE A C 1
ATOM 722 O O . PHE A 1 95 ? -13.680 -5.130 -0.255 1.00 98.50 95 PHE A O 1
ATOM 729 N N . GLU A 1 96 ? -14.269 -3.277 0.869 1.00 98.31 96 GLU A N 1
ATOM 730 C CA . GLU A 1 96 ? -15.488 -3.033 0.102 1.00 98.31 96 GLU A CA 1
ATOM 731 C C . GLU A 1 96 ? -15.179 -2.686 -1.357 1.00 98.31 96 GLU A C 1
ATOM 733 O O . GLU A 1 96 ? -15.801 -3.243 -2.261 1.00 98.31 96 GLU A O 1
ATOM 738 N N . ALA A 1 97 ? -14.195 -1.818 -1.603 1.00 98.00 97 ALA A N 1
ATOM 739 C CA . ALA A 1 97 ? -13.747 -1.509 -2.957 1.00 98.00 97 ALA A CA 1
ATOM 740 C C . ALA A 1 97 ? -13.208 -2.760 -3.667 1.00 98.00 97 ALA A C 1
ATOM 742 O O . ALA A 1 97 ? -13.575 -3.024 -4.808 1.00 98.00 97 ALA A O 1
ATOM 743 N N . LEU A 1 98 ? -12.412 -3.579 -2.973 1.00 96.56 98 LEU A N 1
ATOM 744 C CA . LEU A 1 98 ? -11.844 -4.806 -3.533 1.00 96.56 98 LEU A CA 1
ATOM 745 C C . LEU A 1 98 ? -12.903 -5.860 -3.896 1.00 96.56 98 LEU A C 1
ATOM 747 O O . LEU A 1 98 ? -12.677 -6.679 -4.782 1.00 96.56 98 LEU A O 1
ATOM 751 N N . ALA A 1 99 ? -14.042 -5.869 -3.202 1.00 96.12 99 ALA A N 1
ATOM 752 C CA . ALA A 1 99 ? -15.156 -6.767 -3.503 1.00 96.12 99 ALA A CA 1
ATOM 753 C C . ALA A 1 99 ? -15.977 -6.328 -4.729 1.00 96.12 99 ALA A C 1
ATOM 755 O O . ALA A 1 99 ? -16.764 -7.120 -5.246 1.00 96.12 99 ALA A O 1
ATOM 756 N N . ARG A 1 100 ? -15.833 -5.068 -5.157 1.00 93.31 100 ARG A N 1
ATOM 757 C CA . ARG A 1 100 ? -16.581 -4.456 -6.268 1.00 93.31 100 ARG A CA 1
ATOM 758 C C . ARG A 1 100 ? -15.782 -4.377 -7.571 1.00 93.31 100 ARG A C 1
ATOM 760 O O . ARG A 1 100 ? -16.378 -4.089 -8.604 1.00 93.31 100 ARG A O 1
ATOM 767 N N . ASP A 1 101 ? -14.473 -4.594 -7.494 1.00 83.75 101 ASP A N 1
ATOM 768 C CA . ASP A 1 101 ? -13.557 -4.728 -8.630 1.00 83.75 101 ASP A CA 1
ATOM 769 C C . ASP A 1 101 ? -13.628 -6.116 -9.283 1.00 83.75 101 ASP A C 1
ATOM 771 O O . ASP A 1 101 ? -13.627 -6.195 -10.527 1.00 83.75 101 ASP A O 1
#

pLDDT: mean 90.66, std 9.24, range [58.38, 98.62]

Sequence (101 aa):
MLDDALRPAFFAATSNLSSDYEHGRTLLSIVDRGQMPRPVVLAVLESAKTMSSDHELSELLLAVISKVQMDDTIRAAIRANAASLSSQYDRGRVFEALARD

Radius of gyration: 12.61 Å; chains: 1; bounding box: 34×25×30 Å